Protein AF-A0A815YJI8-F1 (afdb_monomer)

Solvent-accessible surface area (backbone atoms only — not comparable to full-atom values): 4714 Å² total; per-residue (Å²): 83,56,70,58,31,49,55,50,50,55,48,32,54,76,71,66,56,59,93,69,83,59,72,43,82,59,88,81,87,69,97,55,56,56,51,73,78,51,98,84,35,30,27,28,69,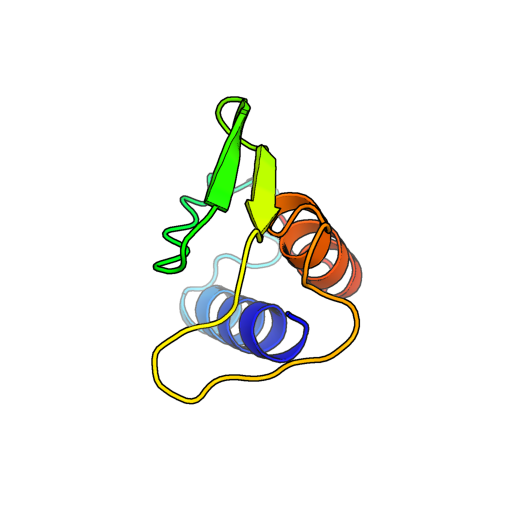47,75,57,96,88,52,81,69,83,93,40,64,75,32,46,56,46,54,52,39,47,56,29,27,55,76,66,73,48,59,63,81

Radius of gyration: 13.45 Å; Cα contacts (8 Å, |Δi|>4): 88; chains: 1; bounding box: 34×24×33 Å

Secondary structure (DSSP, 8-state):
-HHHHHHHHHHHHHTT-TTSSPPBP------S-EEEEETTEEEE----TT---TT-TTSBHHHHHHHHHHHTT--B-

Mean predicted aligned error: 2.28 Å

Nearest PDB structures (foldseek):
  4iwv-assembly1_A  TM=9.326E-01  e=1.951E-06  Homo sapiens
  2nzt-assembly1_A  TM=9.128E-01  e=2.392E-06  Homo sapiens
  3b8a-assembly1_X  TM=9.645E-01  e=1.139E-05  Saccharomyces cerevisiae
  1ig8-assembly1_A  TM=8.875E-01  e=6.184E-06  Saccharomyces cerevisiae
  3fgu-assembly1_A  TM=9.156E-01  e=8.113E-06  Homo sapiens

Sequence (77 aa):
FHHIAECLHEFMGKEHLLNTGICYPLGFTFSFPCQQESLASARLTTWTKGFNCSGVVNEDVVKLLQDAIDEKHINAK

Foldseek 3Di:
DLVVLVVVLVVCVVVVNPPPPDQAEDDDDDPADWDDPDPQWTAHCDDDPPDDDPPRHRDTVSVVVVVSNVVVVHRYD

Structure (mmCIF, N/CA/C/O backbone):
data_AF-A0A815YJI8-F1
#
_entry.id   AF-A0A815YJI8-F1
#
loop_
_atom_site.group_PDB
_atom_site.id
_atom_site.type_symbol
_atom_site.label_atom_id
_atom_site.label_alt_id
_atom_site.label_comp_id
_atom_site.label_asym_id
_atom_site.label_entity_id
_atom_site.label_seq_id
_atom_site.pdbx_PDB_ins_code
_atom_site.Cartn_x
_atom_site.Cartn_y
_atom_site.Cartn_z
_atom_site.occupancy
_atom_site.B_iso_or_equiv
_atom_site.auth_seq_id
_atom_site.auth_comp_id
_atom_site.auth_asym_id
_atom_site.auth_atom_id
_atom_site.pdbx_PDB_model_num
ATOM 1 N N . PHE A 1 1 ? -0.844 -7.618 1.268 1.00 96.62 1 PHE A N 1
ATOM 2 C CA . PHE A 1 1 ? 0.041 -6.577 0.716 1.00 96.62 1 PHE A CA 1
ATOM 3 C C . PHE A 1 1 ? 0.986 -7.117 -0.352 1.00 96.62 1 PHE A C 1
ATOM 5 O O . PHE A 1 1 ? 0.965 -6.551 -1.431 1.00 96.62 1 PHE A O 1
ATOM 12 N N . HIS A 1 2 ? 1.668 -8.258 -0.158 1.00 97.12 2 HIS A N 1
ATOM 13 C CA . HIS A 1 2 ? 2.497 -8.899 -1.204 1.00 97.12 2 HIS A CA 1
ATOM 14 C C . HIS A 1 2 ? 1.854 -8.977 -2.600 1.00 97.12 2 HIS A C 1
ATOM 16 O O . HIS A 1 2 ? 2.480 -8.595 -3.578 1.00 97.12 2 HIS A O 1
ATOM 22 N N . HIS A 1 3 ? 0.592 -9.415 -2.701 1.00 97.88 3 HIS A N 1
ATOM 23 C CA . HIS A 1 3 ? -0.101 -9.468 -3.995 1.00 97.88 3 HIS A CA 1
ATOM 24 C C . HIS A 1 3 ? -0.261 -8.082 -4.650 1.00 97.88 3 HIS A C 1
ATOM 26 O O . HIS A 1 3 ? -0.099 -7.958 -5.855 1.00 97.88 3 HIS A O 1
ATOM 32 N N . ILE A 1 4 ? -0.514 -7.031 -3.860 1.00 98.06 4 ILE A N 1
ATOM 33 C CA . ILE A 1 4 ? -0.600 -5.650 -4.362 1.00 98.06 4 ILE A CA 1
ATOM 34 C C . ILE A 1 4 ? 0.771 -5.196 -4.882 1.00 98.06 4 ILE A C 1
ATOM 36 O O . ILE A 1 4 ? 0.847 -4.614 -5.960 1.00 98.06 4 ILE A O 1
ATOM 40 N N . ALA A 1 5 ? 1.846 -5.496 -4.146 1.00 98.31 5 ALA A N 1
ATOM 41 C CA . ALA A 1 5 ? 3.209 -5.173 -4.562 1.00 98.31 5 ALA A CA 1
ATOM 42 C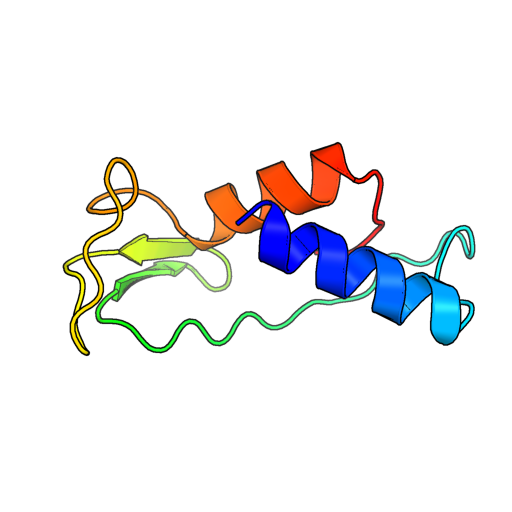 C . ALA A 1 5 ? 3.624 -5.926 -5.839 1.00 98.31 5 ALA A C 1
ATOM 44 O O . ALA A 1 5 ? 4.263 -5.340 -6.705 1.00 98.31 5 ALA A O 1
ATOM 45 N N . GLU A 1 6 ? 3.205 -7.185 -6.008 1.00 98.44 6 GLU A N 1
ATOM 46 C CA . GLU A 1 6 ? 3.406 -7.938 -7.255 1.00 98.44 6 GLU A CA 1
ATOM 47 C C . GLU A 1 6 ? 2.686 -7.276 -8.435 1.00 98.44 6 GLU A C 1
ATOM 49 O O . GLU A 1 6 ? 3.299 -7.015 -9.467 1.00 98.44 6 GLU A O 1
ATOM 54 N N . CYS A 1 7 ? 1.409 -6.916 -8.272 1.00 98.44 7 CYS A N 1
ATOM 55 C CA . CYS A 1 7 ? 0.672 -6.208 -9.319 1.00 98.44 7 CYS A CA 1
ATOM 56 C C . CYS A 1 7 ? 1.329 -4.867 -9.682 1.00 98.44 7 CYS A C 1
ATOM 58 O O . CYS A 1 7 ? 1.376 -4.507 -10.859 1.00 98.44 7 CYS A O 1
ATOM 60 N N . LEU A 1 8 ? 1.855 -4.140 -8.689 1.00 98.12 8 LEU A N 1
ATOM 61 C CA . LEU A 1 8 ? 2.606 -2.907 -8.920 1.00 98.12 8 LEU A CA 1
ATOM 62 C C . LEU A 1 8 ? 3.909 -3.177 -9.689 1.00 98.12 8 LEU A C 1
ATOM 64 O O . LEU A 1 8 ? 4.203 -2.455 -10.640 1.00 98.12 8 LEU A O 1
ATOM 68 N N . HIS A 1 9 ? 4.655 -4.226 -9.324 1.00 97.94 9 HIS A N 1
ATOM 69 C CA . HIS A 1 9 ? 5.878 -4.639 -10.017 1.00 97.94 9 HIS A CA 1
ATOM 70 C C . HIS A 1 9 ? 5.605 -4.945 -11.493 1.00 97.94 9 HIS A C 1
ATOM 72 O O . HIS A 1 9 ? 6.263 -4.397 -12.378 1.00 97.94 9 HIS A O 1
ATOM 78 N N . GLU A 1 10 ? 4.594 -5.775 -11.767 1.00 98.19 10 GLU A N 1
ATOM 79 C CA . GLU A 1 10 ? 4.191 -6.125 -13.129 1.00 98.19 10 GLU A CA 1
ATOM 80 C C . GLU A 1 10 ? 3.774 -4.896 -13.939 1.00 98.19 10 GLU A C 1
ATOM 82 O O . GLU A 1 10 ? 4.138 -4.774 -15.109 1.00 98.19 10 GLU A O 1
ATOM 87 N N . PHE A 1 11 ? 3.004 -3.987 -13.333 1.00 98.06 11 PHE A N 1
ATOM 88 C CA . PHE A 1 11 ? 2.578 -2.750 -13.979 1.00 98.06 11 PHE A CA 1
ATOM 89 C C . PHE A 1 11 ? 3.779 -1.872 -14.341 1.00 98.06 11 PHE A C 1
ATOM 91 O O . PHE A 1 11 ? 3.940 -1.492 -15.498 1.00 98.06 11 PHE A O 1
ATOM 98 N N . MET A 1 12 ? 4.672 -1.612 -13.386 1.00 97.62 12 MET A N 1
ATOM 99 C CA . MET A 1 12 ? 5.870 -0.811 -13.635 1.00 97.62 12 MET A CA 1
ATOM 100 C C . MET A 1 12 ? 6.798 -1.458 -14.666 1.00 97.62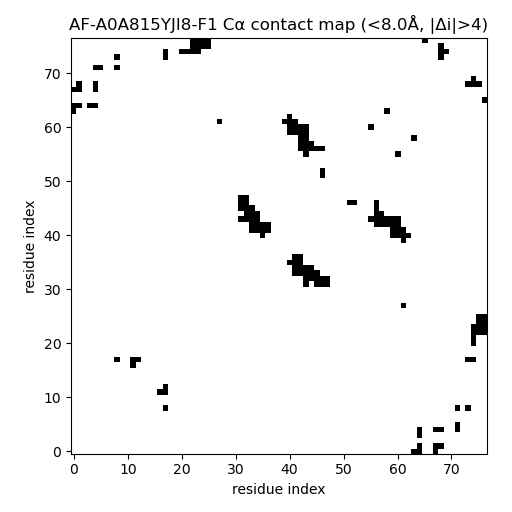 12 MET A C 1
ATOM 102 O O . MET A 1 12 ? 7.442 -0.744 -15.433 1.00 97.62 12 MET A O 1
ATOM 106 N N . GLY A 1 13 ? 6.860 -2.791 -14.721 1.00 97.31 13 GLY A N 1
ATOM 107 C CA . GLY A 1 13 ? 7.597 -3.513 -15.757 1.00 97.31 13 GLY A CA 1
ATOM 108 C C . GLY A 1 13 ? 7.005 -3.306 -17.152 1.00 97.31 13 GLY A C 1
ATOM 109 O O . GLY A 1 13 ? 7.748 -3.017 -18.090 1.00 97.31 13 GLY A O 1
ATOM 110 N N . LYS A 1 14 ? 5.674 -3.398 -17.280 1.00 98.12 14 LYS A N 1
ATOM 111 C CA . LYS A 1 14 ? 4.945 -3.169 -18.542 1.00 98.12 14 LYS A CA 1
ATOM 112 C C . LYS A 1 14 ? 5.103 -1.738 -19.055 1.00 98.12 14 LYS A C 1
ATOM 114 O O . LYS A 1 14 ? 5.267 -1.547 -20.252 1.00 98.12 14 LYS A O 1
ATOM 119 N N . GLU A 1 15 ? 5.122 -0.762 -18.152 1.00 97.62 15 GLU A N 1
ATOM 120 C CA . GLU A 1 15 ? 5.262 0.663 -18.480 1.00 97.62 15 GLU A CA 1
ATOM 121 C C . GLU A 1 15 ? 6.728 1.140 -18.556 1.00 97.62 15 GLU A C 1
ATOM 123 O O . GLU A 1 15 ? 6.986 2.336 -18.679 1.00 97.62 15 GLU A O 1
ATOM 128 N N . HIS A 1 16 ? 7.707 0.230 -18.474 1.00 96.25 16 HIS A N 1
ATOM 129 C CA . HIS A 1 16 ? 9.143 0.553 -18.508 1.00 96.25 16 HIS A CA 1
ATOM 130 C C . HIS A 1 16 ? 9.601 1.541 -17.414 1.00 96.25 16 HIS A C 1
ATOM 132 O O . HIS A 1 16 ? 10.513 2.342 -17.617 1.00 96.25 16 HIS A O 1
ATOM 138 N N . LEU A 1 17 ? 8.982 1.469 -16.234 1.00 96.38 17 LEU A N 1
ATOM 139 C CA . LEU A 1 17 ? 9.268 2.321 -15.073 1.00 96.38 17 LEU A CA 1
ATOM 140 C C . LEU A 1 17 ? 10.246 1.672 -14.078 1.00 96.38 17 LEU A C 1
ATOM 142 O O . LEU A 1 17 ? 10.725 2.333 -13.158 1.00 96.38 17 LEU A O 1
ATOM 146 N N . LEU A 1 18 ? 10.560 0.384 -14.245 1.00 95.12 18 LEU A N 1
ATOM 147 C CA . LEU A 1 18 ? 11.576 -0.304 -13.444 1.00 95.12 18 LEU A CA 1
ATOM 148 C C . LEU A 1 18 ? 12.992 0.128 -13.854 1.00 95.12 18 LEU A C 1
ATOM 150 O O . LEU A 1 18 ? 13.265 0.371 -15.026 1.00 95.12 18 LEU A O 1
ATOM 154 N N . ASN A 1 19 ? 13.917 0.164 -12.890 1.00 92.50 19 ASN A N 1
ATOM 155 C CA . ASN A 1 19 ? 15.344 0.460 -13.101 1.00 92.50 19 ASN A CA 1
ATOM 156 C C . ASN A 1 19 ? 15.653 1.829 -13.750 1.00 92.50 19 ASN A C 1
ATOM 158 O O . ASN A 1 19 ? 16.766 2.047 -14.219 1.00 92.50 19 ASN A O 1
ATOM 162 N N . THR A 1 20 ? 14.708 2.774 -13.742 1.00 94.50 20 THR A N 1
ATOM 163 C CA . THR A 1 20 ? 14.904 4.139 -14.272 1.00 94.50 20 THR A CA 1
ATOM 164 C C . THR A 1 20 ? 15.709 5.044 -13.332 1.00 94.50 20 THR A C 1
ATOM 166 O O . THR A 1 20 ? 16.091 6.148 -13.711 1.00 94.50 20 THR A O 1
ATOM 169 N N . GLY A 1 21 ? 15.937 4.611 -12.085 1.00 93.50 21 GLY A N 1
ATOM 170 C CA . GLY A 1 21 ? 16.524 5.425 -11.014 1.00 93.50 21 GLY A CA 1
ATOM 171 C C . GLY A 1 21 ? 15.560 6.458 -10.413 1.00 93.50 21 GLY A C 1
ATOM 172 O O . GLY A 1 21 ? 15.884 7.079 -9.403 1.00 93.50 21 GLY A O 1
ATOM 173 N N . ILE A 1 22 ? 14.364 6.618 -10.988 1.00 96.00 22 ILE A N 1
ATOM 174 C CA . ILE A 1 22 ? 13.320 7.521 -10.498 1.00 96.00 22 ILE A CA 1
ATOM 175 C C . ILE A 1 22 ? 12.560 6.834 -9.360 1.00 96.00 22 ILE A C 1
ATOM 177 O O . ILE A 1 22 ? 12.220 5.657 -9.462 1.00 96.00 22 ILE A O 1
ATOM 181 N N . CYS A 1 23 ? 12.309 7.573 -8.277 1.00 96.31 23 CYS A N 1
ATOM 182 C CA . CYS A 1 23 ? 11.376 7.168 -7.227 1.00 96.31 23 CYS A CA 1
ATOM 183 C C . CYS A 1 23 ? 10.001 7.750 -7.555 1.00 96.31 23 CYS A C 1
ATOM 185 O O . CYS A 1 2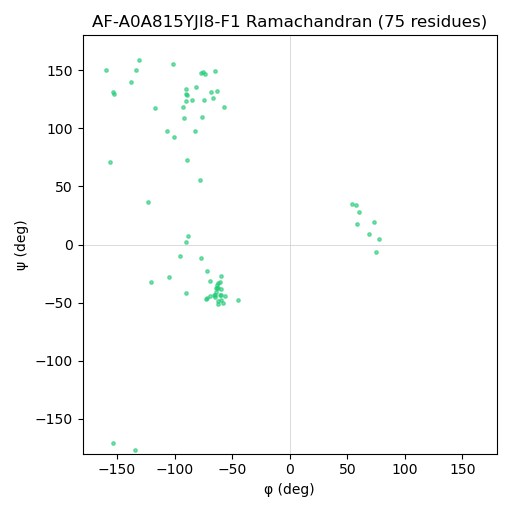3 ? 9.860 8.973 -7.648 1.00 96.31 23 CYS A O 1
ATOM 187 N N . TYR A 1 24 ? 9.010 6.889 -7.764 1.00 97.50 24 TYR A N 1
ATOM 188 C CA . TYR A 1 24 ? 7.669 7.319 -8.149 1.00 97.50 24 TYR A CA 1
ATOM 189 C C . TYR A 1 24 ? 6.798 7.564 -6.909 1.00 97.50 24 TYR A C 1
ATOM 191 O O . TYR A 1 24 ? 6.711 6.674 -6.061 1.00 97.50 24 TYR A O 1
ATOM 199 N N . PRO A 1 25 ? 6.129 8.728 -6.802 1.00 96.88 25 PRO A N 1
ATOM 200 C CA . PRO A 1 25 ? 5.187 8.977 -5.721 1.00 96.88 25 PRO A CA 1
ATOM 201 C C . PRO A 1 25 ? 3.947 8.087 -5.876 1.00 96.88 25 PRO A C 1
ATOM 203 O O . PRO A 1 25 ? 3.340 8.042 -6.951 1.00 96.88 25 PRO A O 1
ATOM 206 N N . LEU A 1 26 ? 3.550 7.410 -4.804 1.00 97.19 26 LEU A N 1
ATOM 207 C CA . LEU A 1 26 ? 2.436 6.472 -4.767 1.00 97.19 26 LEU A CA 1
ATOM 208 C C . LEU A 1 26 ? 1.338 6.966 -3.820 1.00 97.19 26 LEU A C 1
ATOM 210 O O . LEU A 1 26 ? 1.503 7.064 -2.609 1.00 97.19 26 LEU A O 1
ATOM 214 N N . GLY A 1 27 ? 0.157 7.230 -4.376 1.00 97.44 27 GLY A N 1
ATOM 215 C CA . GLY A 1 27 ? -1.043 7.469 -3.579 1.00 97.44 27 GLY A CA 1
ATOM 216 C C . GLY A 1 27 ? -1.718 6.153 -3.206 1.00 97.44 27 GLY A C 1
ATOM 217 O O . GLY A 1 27 ? -2.104 5.390 -4.092 1.00 97.44 27 GLY A O 1
ATOM 218 N N . PHE A 1 28 ? -1.932 5.903 -1.913 1.00 97.19 28 PHE A N 1
ATOM 219 C CA . PHE A 1 28 ? -2.608 4.690 -1.453 1.00 97.19 28 PHE A CA 1
ATOM 220 C C . PHE A 1 28 ? -4.031 4.974 -0.961 1.00 97.19 28 PHE A C 1
ATOM 222 O O . PHE A 1 28 ? -4.261 5.367 0.181 1.00 97.19 28 PHE A O 1
ATOM 229 N N . THR A 1 29 ? -5.021 4.753 -1.830 1.00 97.62 29 THR A N 1
ATOM 230 C CA . THR A 1 29 ? -6.435 4.786 -1.427 1.00 97.62 29 THR A CA 1
ATOM 231 C C . THR A 1 29 ? -6.835 3.448 -0.812 1.00 97.62 29 THR A C 1
ATOM 233 O O . THR A 1 29 ? -7.177 2.499 -1.516 1.00 97.62 29 THR A O 1
ATOM 236 N N . PHE A 1 30 ? -6.818 3.377 0.517 1.00 97.56 30 PHE A N 1
ATOM 237 C CA . PHE A 1 30 ? -7.224 2.188 1.261 1.00 97.56 30 PHE A CA 1
ATOM 238 C C . PHE A 1 30 ? -8.650 2.339 1.802 1.00 97.56 30 PHE A C 1
ATOM 240 O O . PHE A 1 30 ? -8.879 2.901 2.867 1.00 97.56 30 PHE A O 1
ATOM 247 N N . SER A 1 31 ? -9.643 1.871 1.038 1.00 97.44 31 SER A N 1
ATOM 248 C CA . SER A 1 31 ? -11.073 2.100 1.310 1.00 97.44 31 SER A CA 1
ATOM 249 C C . SER A 1 31 ? -11.659 1.208 2.417 1.00 97.44 31 SER A C 1
ATOM 251 O O . SER A 1 31 ? -12.657 0.507 2.198 1.00 97.44 31 SER A O 1
ATOM 253 N N . PHE A 1 32 ? -11.054 1.254 3.599 1.00 98.25 32 PHE A N 1
ATOM 254 C CA . PHE A 1 32 ? -11.517 0.623 4.832 1.00 98.25 32 PHE A CA 1
ATOM 255 C C . PHE A 1 32 ? -11.491 1.645 5.977 1.00 98.25 32 PHE A C 1
ATOM 257 O O . PHE A 1 32 ? -10.791 2.652 5.878 1.00 98.25 32 PHE A O 1
ATOM 264 N N . PRO A 1 33 ? -12.260 1.428 7.056 1.00 98.31 33 PRO A N 1
ATOM 265 C CA . PRO A 1 33 ? -12.168 2.269 8.242 1.00 98.31 33 PRO A CA 1
ATOM 266 C C . PRO A 1 33 ? -10.743 2.281 8.810 1.00 98.31 33 PRO A C 1
ATOM 268 O O . PRO A 1 33 ? -10.223 1.250 9.234 1.00 98.31 33 PRO A O 1
ATOM 271 N N . CYS A 1 34 ? -10.126 3.458 8.846 1.00 98.25 34 CYS A N 1
ATOM 272 C CA . CYS A 1 34 ? -8.782 3.651 9.373 1.00 98.25 34 CYS A CA 1
ATOM 273 C C . CYS A 1 34 ? -8.737 4.857 10.310 1.00 98.25 34 CYS A C 1
ATOM 275 O O . CYS A 1 34 ? -9.465 5.833 10.128 1.00 98.25 34 CYS A O 1
ATOM 277 N N . GLN A 1 35 ? -7.839 4.801 11.287 1.00 98.38 35 GLN A N 1
ATOM 278 C CA . GLN A 1 35 ? -7.403 5.963 12.045 1.00 98.38 35 GLN A CA 1
ATOM 279 C C . GLN A 1 35 ? -6.171 6.538 11.346 1.00 98.38 35 GLN A C 1
ATOM 281 O O . GLN A 1 35 ? -5.106 5.925 11.361 1.00 98.38 35 GLN A O 1
ATOM 286 N N . GLN A 1 36 ? -6.324 7.694 10.705 1.00 97.75 36 GLN A N 1
ATOM 287 C CA . GLN A 1 36 ? -5.211 8.374 10.052 1.00 97.75 36 GLN A CA 1
ATOM 288 C C . GLN A 1 36 ? -4.300 9.020 11.105 1.00 97.75 36 GLN A C 1
ATOM 290 O O . GLN A 1 36 ? -4.768 9.809 11.926 1.00 97.75 36 GLN A O 1
ATOM 295 N N . GLU A 1 37 ? -3.011 8.681 11.084 1.00 97.62 37 GLU A N 1
ATOM 296 C CA . GLU A 1 37 ? -2.013 9.173 12.049 1.00 97.62 37 GLU A CA 1
ATOM 297 C C . GLU A 1 37 ? -1.098 10.235 11.424 1.00 97.62 37 GLU A C 1
ATOM 299 O O . GLU A 1 37 ? -0.623 11.137 12.112 1.00 97.62 37 GLU A O 1
ATOM 304 N N . SER A 1 38 ? -0.886 10.176 10.105 1.00 97.44 38 SER A N 1
ATOM 305 C CA . SER A 1 38 ? -0.198 11.216 9.335 1.00 97.44 38 SER A CA 1
ATOM 306 C C . SER A 1 38 ? -0.651 11.217 7.867 1.00 97.44 38 SER A C 1
ATOM 308 O O . SER A 1 38 ? -1.620 10.551 7.504 1.00 97.44 38 SER A O 1
ATOM 310 N N . LEU A 1 39 ? 0.024 11.978 6.997 1.00 95.38 39 LEU A N 1
ATOM 311 C CA . LEU A 1 39 ? -0.249 11.949 5.554 1.00 95.38 39 LEU A CA 1
ATOM 312 C C . LEU A 1 39 ? 0.036 10.568 4.933 1.00 95.38 39 LEU A C 1
ATOM 314 O O . LEU A 1 39 ? -0.687 10.152 4.036 1.00 95.38 39 LEU A O 1
ATOM 318 N N . ALA A 1 40 ? 1.058 9.865 5.428 1.00 96.75 40 ALA A N 1
ATOM 319 C CA . ALA A 1 40 ? 1.518 8.572 4.917 1.00 96.75 40 ALA A CA 1
ATOM 320 C C . ALA A 1 40 ? 1.514 7.493 6.017 1.00 96.75 40 ALA A C 1
ATOM 322 O O . ALA A 1 40 ? 2.414 6.665 6.091 1.00 96.75 40 ALA A O 1
ATOM 323 N N . SER A 1 41 ? 0.528 7.533 6.917 1.00 98.00 41 SER A N 1
ATOM 324 C CA . SER A 1 41 ? 0.345 6.516 7.958 1.00 98.00 41 SER A CA 1
ATOM 325 C C . SER A 1 41 ? -1.114 6.449 8.383 1.00 98.00 41 SER A C 1
ATOM 327 O O . SER A 1 41 ? -1.746 7.479 8.661 1.00 98.00 41 SER A O 1
ATOM 329 N N . ALA A 1 42 ? -1.655 5.235 8.428 1.00 98.50 42 ALA A N 1
ATOM 330 C CA . ALA A 1 42 ? -3.019 4.999 8.866 1.00 98.50 42 ALA A CA 1
ATOM 331 C C . ALA A 1 42 ? -3.166 3.594 9.451 1.00 98.50 42 ALA A C 1
ATOM 333 O O . ALA A 1 42 ? -2.823 2.598 8.816 1.00 98.50 42 ALA A O 1
ATOM 334 N N . ARG A 1 43 ? -3.747 3.502 10.646 1.00 98.62 43 ARG A N 1
ATOM 335 C CA . ARG A 1 43 ? -4.006 2.230 11.320 1.00 98.62 43 ARG A CA 1
ATOM 336 C C . ARG A 1 43 ? -5.374 1.678 10.929 1.00 98.62 43 ARG A C 1
ATOM 338 O O . ARG A 1 43 ? -6.372 2.391 11.041 1.00 98.62 43 ARG A O 1
ATOM 345 N N . LEU A 1 44 ? -5.460 0.417 10.504 1.00 98.62 44 LEU A N 1
ATOM 346 C CA . LEU A 1 44 ? -6.756 -0.235 10.258 1.00 98.62 44 LEU A CA 1
ATOM 347 C C . LEU A 1 44 ? -7.517 -0.411 11.578 1.00 98.62 44 LEU A C 1
ATOM 349 O O . LEU A 1 44 ? -7.003 -1.044 12.496 1.00 98.62 44 LEU A O 1
ATOM 353 N N . THR A 1 45 ? -8.757 0.077 11.665 1.00 98.31 45 THR A N 1
ATOM 354 C CA . THR A 1 45 ? -9.588 -0.115 12.869 1.00 98.31 45 THR A CA 1
ATOM 355 C C . THR A 1 45 ? -10.430 -1.381 12.787 1.00 98.31 45 THR A C 1
ATOM 357 O O . THR A 1 45 ? -10.539 -2.118 13.761 1.00 98.31 45 THR A O 1
ATOM 360 N N . THR A 1 46 ? -11.023 -1.661 11.626 1.00 98.25 46 THR A N 1
ATOM 361 C CA . THR A 1 46 ? -11.799 -2.883 11.401 1.00 98.25 46 THR A CA 1
ATOM 362 C C . THR A 1 46 ? -11.941 -3.194 9.918 1.00 98.25 46 THR A C 1
ATOM 364 O O . THR A 1 46 ? -12.008 -2.295 9.076 1.00 98.25 46 THR A O 1
ATOM 367 N N . TRP A 1 47 ? -12.044 -4.480 9.592 1.00 98.25 47 TRP A N 1
ATOM 368 C CA . TRP A 1 47 ? -12.414 -4.904 8.251 1.00 98.25 47 TRP A CA 1
ATOM 369 C C . TRP A 1 47 ? -13.912 -4.715 7.998 1.00 98.25 47 TRP A C 1
ATOM 371 O O . TRP A 1 47 ? -14.754 -4.833 8.885 1.00 98.25 47 TRP A O 1
ATOM 381 N N . THR A 1 48 ? -14.252 -4.436 6.744 1.00 98.06 48 THR A N 1
ATOM 382 C CA . THR A 1 48 ? -15.637 -4.339 6.265 1.00 98.06 48 THR A CA 1
ATOM 383 C C . THR A 1 48 ? -15.766 -5.100 4.947 1.00 98.06 48 THR A C 1
ATOM 385 O O . THR A 1 48 ? -14.800 -5.709 4.486 1.00 98.06 48 THR A O 1
ATOM 388 N N . LYS A 1 49 ? -16.952 -5.076 4.321 1.00 96.69 49 LYS A N 1
ATOM 389 C CA . LYS A 1 49 ? -17.182 -5.652 2.979 1.00 96.69 49 LYS A CA 1
ATOM 390 C C . LYS A 1 49 ? -16.897 -7.164 2.900 1.00 96.69 49 LYS A C 1
ATOM 392 O O . LYS A 1 49 ? -16.517 -7.664 1.850 1.00 96.69 49 LYS A O 1
ATOM 397 N N . GLY A 1 50 ? -17.052 -7.879 4.016 1.00 96.56 50 GLY A N 1
ATOM 398 C CA . GLY A 1 50 ? -16.801 -9.322 4.102 1.00 96.56 50 GLY A CA 1
ATOM 399 C C . GLY A 1 50 ? -15.323 -9.726 4.183 1.00 96.56 50 GLY A C 1
ATOM 400 O O . GLY A 1 50 ? -1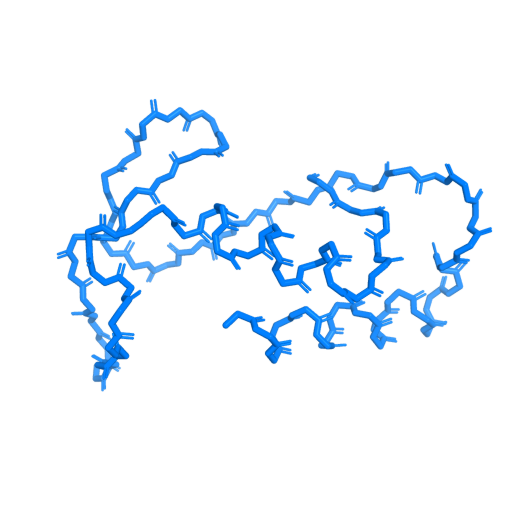5.035 -10.918 4.191 1.00 96.56 50 GLY A O 1
ATOM 401 N N . PHE A 1 51 ? -14.388 -8.772 4.268 1.00 97.25 51 PHE A N 1
ATOM 402 C CA . PHE A 1 51 ? -12.972 -9.071 4.492 1.00 97.25 51 PHE A CA 1
ATOM 403 C C . PHE A 1 51 ? -12.712 -9.429 5.957 1.00 97.25 51 PHE A C 1
ATOM 405 O O . PHE A 1 51 ? -13.360 -8.901 6.859 1.00 97.25 51 PHE A O 1
ATOM 412 N N . ASN A 1 52 ? -11.740 -10.312 6.191 1.00 96.12 52 ASN A N 1
ATOM 413 C CA . ASN A 1 52 ? -11.266 -10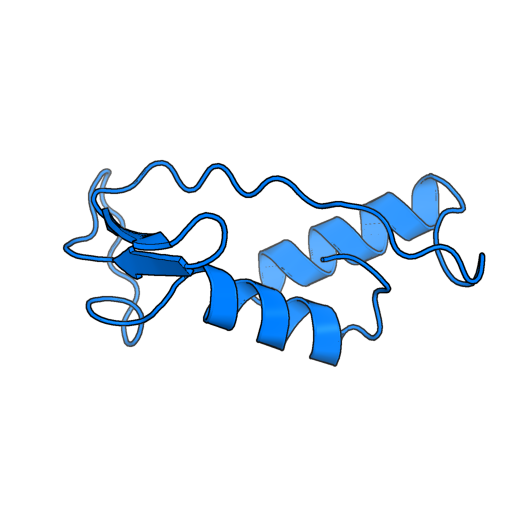.652 7.530 1.00 96.12 52 ASN A CA 1
ATOM 414 C C . ASN A 1 52 ? -9.830 -11.204 7.479 1.00 96.12 52 ASN A C 1
ATOM 416 O O . ASN A 1 52 ? -9.601 -12.402 7.637 1.00 96.12 52 ASN A O 1
ATOM 420 N N . CYS A 1 53 ? -8.859 -10.336 7.193 1.00 95.75 53 CYS A N 1
ATOM 421 C CA . CYS A 1 53 ? -7.450 -10.726 7.135 1.00 95.75 53 CYS A CA 1
ATOM 422 C C . CYS A 1 53 ? -6.797 -10.566 8.515 1.00 95.75 53 CYS A C 1
ATOM 424 O O . CYS A 1 53 ? -6.787 -9.467 9.079 1.00 95.75 53 CYS A O 1
ATOM 426 N N . SER A 1 54 ? -6.224 -11.647 9.043 1.00 96.44 54 SER A N 1
ATOM 427 C CA . SER A 1 54 ? -5.485 -11.641 10.310 1.00 96.44 54 SER A CA 1
ATOM 428 C C . SER A 1 54 ? -4.216 -10.788 10.233 1.00 96.44 54 SER A C 1
ATOM 430 O O . SER A 1 54 ? -3.587 -10.717 9.179 1.00 96.44 54 SER A O 1
ATOM 432 N N . GLY A 1 55 ? -3.812 -10.195 11.360 1.00 95.88 55 GLY A N 1
ATOM 433 C CA . GLY A 1 55 ? -2.541 -9.463 11.469 1.00 95.88 55 GLY A CA 1
ATOM 434 C C . GLY A 1 55 ? -2.516 -8.101 10.770 1.00 95.88 55 GLY A C 1
ATOM 435 O O . GLY A 1 55 ? -1.441 -7.610 10.459 1.00 95.88 55 GLY A O 1
ATOM 436 N N . VAL A 1 56 ? -3.684 -7.515 10.481 1.00 97.88 56 VAL A N 1
ATOM 437 C CA . VAL A 1 56 ? -3.783 -6.172 9.872 1.00 97.88 56 VAL A CA 1
ATOM 438 C C . VAL A 1 56 ? -4.569 -5.200 10.748 1.00 97.88 56 VAL A C 1
ATOM 440 O O . VAL A 1 56 ? -4.291 -4.007 10.751 1.00 97.88 56 VAL A O 1
ATOM 443 N N . VAL A 1 57 ? -5.567 -5.680 11.498 1.00 98.31 57 VAL A N 1
ATOM 444 C CA . VAL A 1 57 ? -6.317 -4.820 12.424 1.00 98.31 57 VAL A CA 1
ATOM 445 C C . VAL A 1 57 ? -5.362 -4.304 13.497 1.00 98.31 57 VAL A C 1
ATOM 447 O O . VAL A 1 57 ? -4.635 -5.089 14.097 1.00 98.31 57 VAL A O 1
ATOM 450 N N . ASN A 1 58 ? -5.404 -2.997 13.742 1.00 98.12 58 ASN A N 1
ATOM 451 C CA . ASN A 1 58 ? -4.484 -2.230 14.581 1.00 98.12 58 ASN A CA 1
ATOM 452 C C . ASN A 1 58 ? -3.049 -2.067 14.047 1.00 98.12 58 ASN A C 1
ATOM 454 O O . ASN A 1 58 ? -2.221 -1.471 14.734 1.00 98.12 58 ASN A O 1
ATOM 458 N N . GLU A 1 59 ? -2.776 -2.466 12.807 1.00 98.56 59 GLU A N 1
ATOM 459 C CA . GLU A 1 59 ? -1.491 -2.224 12.143 1.00 98.56 59 GLU A CA 1
ATOM 460 C C . GLU A 1 59 ? -1.567 -1.049 11.159 1.00 98.56 59 GLU A C 1
ATOM 462 O O . GLU A 1 59 ? -2.642 -0.715 10.645 1.00 98.56 59 GLU A O 1
ATOM 467 N N . ASP A 1 60 ? -0.417 -0.419 10.896 1.00 98.56 60 ASP A N 1
ATOM 468 C CA . ASP A 1 60 ? -0.286 0.635 9.884 1.00 98.56 60 ASP A CA 1
ATOM 469 C C . ASP A 1 60 ? -0.274 0.027 8.477 1.00 98.56 60 ASP A C 1
ATOM 471 O O . ASP A 1 60 ? 0.684 -0.626 8.057 1.00 98.56 60 ASP A O 1
ATOM 475 N N . VAL A 1 61 ? -1.348 0.257 7.726 1.00 98.31 61 VAL A N 1
ATOM 476 C CA . VAL A 1 61 ? -1.527 -0.331 6.394 1.00 98.31 61 VAL A CA 1
ATOM 477 C C . VAL A 1 61 ? -0.609 0.284 5.346 1.00 98.31 61 VAL A C 1
ATOM 479 O O . VAL A 1 61 ? -0.333 -0.370 4.340 1.00 98.31 61 VAL A O 1
ATOM 482 N N . VAL A 1 62 ? -0.131 1.514 5.568 1.00 98.31 62 VAL A N 1
ATOM 483 C CA . VAL A 1 62 ? 0.840 2.157 4.675 1.00 98.31 62 VAL A CA 1
ATOM 484 C C . VAL A 1 62 ? 2.188 1.478 4.842 1.00 98.31 62 VAL A C 1
ATOM 486 O O . VAL A 1 62 ? 2.787 1.068 3.852 1.0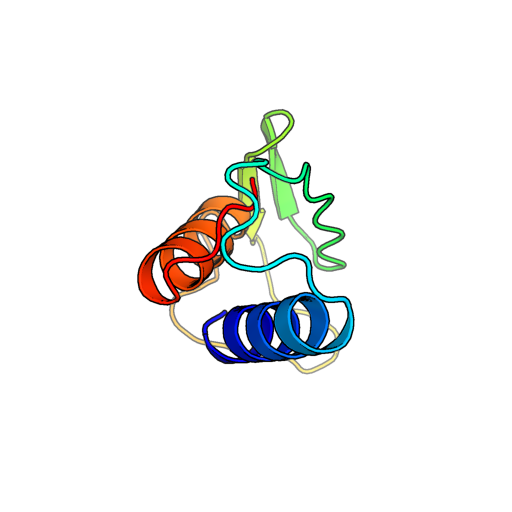0 98.31 62 VAL A O 1
ATOM 489 N N . LYS A 1 63 ? 2.611 1.253 6.091 1.00 98.25 63 LYS A N 1
ATOM 490 C CA . LYS A 1 63 ? 3.837 0.509 6.388 1.00 98.25 63 LYS A CA 1
ATOM 491 C C . LYS A 1 63 ? 3.790 -0.913 5.825 1.00 98.25 63 LYS A C 1
ATOM 493 O O . LYS A 1 63 ? 4.709 -1.310 5.126 1.00 98.25 63 LYS A O 1
ATOM 498 N N . LEU A 1 64 ? 2.697 -1.648 6.050 1.00 98.38 64 LEU A N 1
ATOM 499 C CA . LEU A 1 64 ? 2.545 -3.010 5.520 1.00 98.38 64 LEU A CA 1
ATOM 500 C C . LEU A 1 64 ? 2.599 -3.071 3.985 1.00 98.38 64 LEU A C 1
ATOM 502 O O . LEU A 1 64 ? 3.035 -4.077 3.422 1.00 98.38 64 LEU A O 1
ATOM 506 N N . LEU A 1 65 ? 2.122 -2.029 3.294 1.00 98.50 65 LEU A N 1
ATOM 507 C CA . LEU A 1 65 ? 2.282 -1.922 1.848 1.00 98.50 65 LEU A CA 1
ATOM 508 C C . LEU A 1 65 ? 3.731 -1.596 1.474 1.00 98.50 65 LEU A C 1
ATOM 510 O O . LEU A 1 65 ? 4.264 -2.260 0.589 1.00 98.50 65 LEU A O 1
ATOM 514 N N . GLN A 1 66 ? 4.357 -0.621 2.138 1.00 98.44 66 GLN A N 1
ATOM 515 C CA . GLN A 1 66 ? 5.736 -0.217 1.856 1.00 98.44 66 GLN A CA 1
ATOM 516 C C . GLN A 1 66 ? 6.720 -1.369 2.071 1.00 98.44 66 GLN A C 1
ATOM 518 O O . GLN A 1 66 ? 7.545 -1.610 1.198 1.00 98.44 66 GLN A O 1
ATOM 523 N N . ASP A 1 67 ? 6.577 -2.136 3.154 1.00 98.31 67 ASP A N 1
ATOM 524 C CA . ASP A 1 67 ? 7.410 -3.312 3.428 1.00 98.31 67 ASP A CA 1
ATOM 525 C C . ASP A 1 67 ? 7.331 -4.313 2.253 1.00 98.31 67 ASP A C 1
ATOM 527 O O . ASP A 1 67 ? 8.347 -4.780 1.743 1.00 98.31 67 ASP A O 1
ATOM 531 N N . ALA A 1 68 ? 6.123 -4.566 1.732 1.00 98.31 68 ALA A N 1
ATOM 532 C CA . ALA A 1 68 ? 5.927 -5.451 0.582 1.00 98.31 68 ALA A CA 1
ATOM 533 C C . ALA A 1 68 ? 6.474 -4.878 -0.744 1.00 98.31 68 ALA A C 1
ATOM 535 O O . ALA A 1 68 ? 6.877 -5.645 -1.620 1.00 98.31 68 ALA A O 1
ATOM 536 N N . ILE A 1 69 ? 6.463 -3.552 -0.923 1.00 98.12 69 ILE A N 1
ATOM 537 C CA . ILE A 1 69 ? 7.054 -2.861 -2.085 1.00 98.12 69 ILE A CA 1
ATOM 538 C C . ILE A 1 69 ? 8.585 -2.956 -2.032 1.00 98.12 69 ILE A C 1
ATOM 540 O O . ILE A 1 69 ? 9.215 -3.281 -3.043 1.00 98.12 69 ILE A O 1
ATOM 544 N N . ASP A 1 70 ? 9.169 -2.730 -0.855 1.00 97.69 70 ASP A N 1
ATOM 545 C CA . ASP A 1 70 ? 10.611 -2.778 -0.619 1.00 97.69 70 ASP A CA 1
ATOM 546 C C . ASP A 1 70 ? 11.163 -4.198 -0.841 1.00 97.69 70 ASP A C 1
ATOM 548 O O . ASP A 1 70 ? 12.191 -4.365 -1.504 1.00 97.69 70 ASP A O 1
ATOM 552 N N . GLU A 1 71 ? 10.440 -5.235 -0.398 1.00 97.75 71 GLU A N 1
ATOM 553 C CA . GLU A 1 71 ? 10.752 -6.648 -0.685 1.00 97.75 71 GLU A CA 1
ATOM 554 C C . GLU A 1 71 ? 10.751 -6.982 -2.186 1.00 97.75 71 GLU A C 1
ATOM 556 O O . GLU A 1 71 ? 11.438 -7.905 -2.624 1.00 97.75 71 GLU A O 1
ATOM 561 N N . LYS A 1 72 ? 9.989 -6.234 -2.994 1.00 95.56 72 LYS A N 1
ATOM 562 C CA . LYS A 1 72 ? 9.946 -6.376 -4.459 1.00 95.56 72 LYS A CA 1
ATOM 563 C C . LYS A 1 72 ? 10.975 -5.509 -5.182 1.00 95.56 72 LYS A C 1
ATOM 565 O O . LYS A 1 72 ? 11.004 -5.517 -6.414 1.00 95.56 72 LYS A O 1
ATOM 5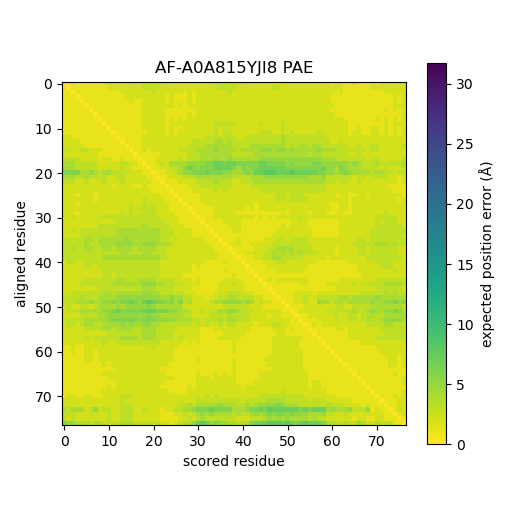70 N N . HIS A 1 73 ? 11.814 -4.779 -4.444 1.00 94.75 73 HIS A N 1
ATOM 571 C CA . HIS A 1 73 ? 12.832 -3.871 -4.977 1.00 94.75 73 HIS A CA 1
ATOM 572 C C . HIS A 1 73 ? 12.264 -2.828 -5.957 1.00 94.75 73 HIS A C 1
ATOM 574 O O . HIS A 1 73 ? 12.908 -2.447 -6.936 1.00 94.75 73 HIS A O 1
ATOM 580 N N . ILE A 1 74 ? 11.037 -2.371 -5.701 1.00 94.69 74 ILE A N 1
ATOM 581 C CA . ILE A 1 74 ? 10.365 -1.344 -6.496 1.00 94.69 74 ILE A CA 1
ATOM 582 C C . ILE A 1 74 ? 10.694 0.030 -5.907 1.00 94.69 74 ILE A C 1
ATOM 584 O O . ILE A 1 74 ? 10.575 0.243 -4.705 1.00 94.69 74 ILE A O 1
ATOM 588 N N . ASN A 1 75 ? 11.058 0.996 -6.752 1.00 95.25 75 ASN A N 1
ATOM 589 C CA . ASN A 1 75 ? 11.322 2.367 -6.313 1.00 95.25 75 ASN A CA 1
ATOM 590 C C . ASN A 1 75 ? 10.037 3.219 -6.341 1.00 95.25 75 ASN A C 1
ATOM 592 O O . ASN A 1 75 ? 9.851 4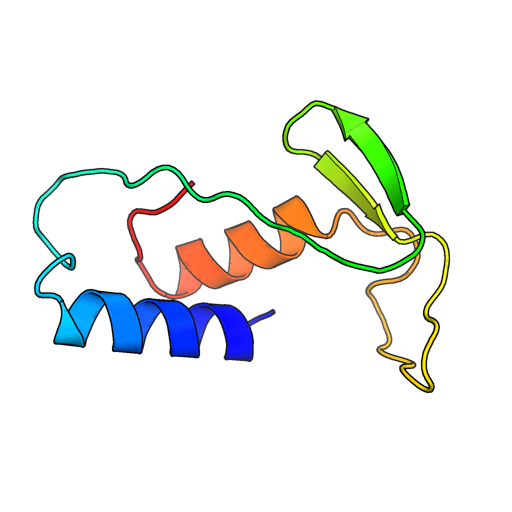.053 -7.232 1.00 95.25 75 ASN A O 1
ATOM 596 N N . ALA A 1 76 ? 9.131 2.965 -5.394 1.00 95.75 76 ALA A N 1
ATOM 597 C CA . ALA A 1 76 ? 7.875 3.699 -5.220 1.00 95.75 76 ALA A CA 1
ATOM 598 C C . ALA A 1 76 ? 7.601 3.983 -3.732 1.00 95.75 76 ALA A C 1
ATOM 600 O O . ALA A 1 76 ? 7.870 3.120 -2.892 1.00 95.75 76 ALA A O 1
ATOM 601 N N . LYS A 1 77 ? 7.105 5.189 -3.417 1.00 92.62 77 LYS A N 1
ATOM 602 C CA . LYS A 1 77 ? 6.858 5.671 -2.043 1.00 92.62 77 LYS A CA 1
ATOM 603 C C . LYS A 1 77 ? 5.659 6.599 -1.948 1.00 92.62 77 LYS A C 1
ATOM 605 O O . LYS A 1 77 ? 5.495 7.418 -2.877 1.00 92.62 77 LYS A O 1
#

Organism: NCBI:txid392033

InterPro domains:
  IPR001312 Hexokinase [PS51748] (1-77)
  IPR001312 Hexokinase [PTHR19443] (1-73)
  IPR022672 Hexokinase, N-terminal [PF00349] (1-75)
  IPR043129 ATPase, nucleotide binding domain [SSF53067] (1-76)

pLDDT: mean 97.23, std 1.39, range [92.5, 98.62]